Protein AF-0000000076599054 (afdb_homodimer)

Radius of gyration: 13.57 Å; Cα contacts (8 Å, |Δi|>4): 269; chains: 2; bounding box: 33×36×35 Å

pLDDT: mean 88.71, std 11.69, range [46.53, 97.0]

Sequence (136 aa):
MRAPDLGPVTWRKSSRSSGNDNCVEIGEAPAARGVRDSKLGEASPILTFSRRTWSTFVTAVKAGELDGMRAPDLGPVTWRKSSRSSGNDNCVEIGEAPAARGVRDSKLGEASPILTFSRRTWSTFVTAVKAGELDG

Secondary structure (DSSP, 8-state):
-PPP---S-EEE--TTS-TTS--EEEEEETTEEEEEEGGGGGGS--EEEEHHHHHHHHHHHHTTTT--/-PPP---S-EEE--TTS-TTS--EEEEEETTEEEEEEGGGGGGS--EEEEHHHHHHHHHHHHTTTT--

Structure (mmCIF, N/CA/C/O backbone):
data_AF-0000000076599054-model_v1
#
loop_
_entity.id
_entity.type
_entity.pdbx_description
1 polymer 'Uncharacterized protein DUF397'
#
loop_
_atom_site.group_PDB
_atom_site.id
_atom_site.type_symbol
_atom_site.label_atom_id
_atom_site.label_alt_id
_atom_site.label_comp_id
_atom_site.label_asym_id
_atom_site.label_entity_id
_atom_site.label_seq_id
_atom_site.pdbx_PDB_ins_code
_atom_site.Cartn_x
_atom_site.Cartn_y
_atom_site.Cartn_z
_atom_site.occupancy
_atom_site.B_iso_or_equiv
_atom_site.auth_seq_id
_atom_site.auth_comp_id
_atom_site.auth_asym_id
_atom_site.auth_atom_id
_atom_site.pdbx_PDB_model_num
ATOM 1 N N . MET A 1 1 ? -16.828 -8.141 4.586 1 46.62 1 MET A N 1
ATOM 2 C CA . MET A 1 1 ? -16.297 -8.562 3.295 1 46.62 1 MET A CA 1
ATOM 3 C C . MET A 1 1 ? -15.117 -9.523 3.48 1 46.62 1 MET A C 1
ATOM 5 O O . MET A 1 1 ? -14.281 -9.32 4.359 1 46.62 1 MET A O 1
ATOM 9 N N . ARG A 1 2 ? -15.227 -10.664 2.91 1 54.03 2 ARG A N 1
ATOM 10 C CA . ARG A 1 2 ? -14.234 -11.719 3.09 1 54.03 2 ARG A CA 1
ATOM 11 C C . ARG A 1 2 ? -12.875 -11.289 2.553 1 54.03 2 ARG A C 1
ATOM 13 O O . ARG A 1 2 ? -12.789 -10.586 1.543 1 54.03 2 ARG A O 1
ATOM 20 N N . ALA A 1 3 ? -11.844 -11.438 3.428 1 63.12 3 ALA A N 1
ATOM 21 C CA . ALA A 1 3 ? -10.484 -11.195 2.955 1 63.12 3 ALA A CA 1
ATOM 22 C C . ALA A 1 3 ? -10.227 -11.906 1.628 1 63.12 3 ALA A C 1
ATOM 24 O O . ALA A 1 3 ? -10.742 -13.008 1.397 1 63.12 3 ALA A O 1
ATOM 25 N N . PRO A 1 4 ? -9.711 -11.133 0.587 1 73.44 4 PRO A N 1
ATOM 26 C CA . PRO A 1 4 ? -9.383 -11.812 -0.667 1 73.44 4 PRO A CA 1
ATOM 27 C C . PRO A 1 4 ? -8.555 -13.078 -0.451 1 73.44 4 PRO A C 1
ATOM 29 O O . PRO A 1 4 ? -7.734 -13.133 0.47 1 73.44 4 PRO A O 1
ATOM 32 N N . ASP A 1 5 ? -8.875 -14.094 -1.176 1 81 5 ASP A N 1
ATOM 33 C CA . ASP A 1 5 ? -8.086 -15.328 -1.117 1 81 5 ASP A CA 1
ATOM 34 C C . ASP A 1 5 ? -6.805 -15.195 -1.935 1 81 5 ASP A C 1
ATOM 36 O O . ASP A 1 5 ? -6.836 -15.266 -3.166 1 81 5 ASP A O 1
ATOM 40 N N . LEU A 1 6 ? -5.703 -14.859 -1.319 1 91.38 6 LEU A N 1
ATOM 41 C CA . LEU A 1 6 ? -4.391 -14.727 -1.94 1 91.38 6 LEU A CA 1
ATOM 42 C C . LEU A 1 6 ? -3.711 -16.094 -2.072 1 91.38 6 LEU A C 1
ATOM 44 O O . LEU A 1 6 ? -2.682 -16.203 -2.738 1 91.38 6 LEU A O 1
ATOM 48 N N . GLY A 1 7 ? -4.395 -17.172 -1.572 1 88.88 7 GLY A N 1
ATOM 49 C CA . GLY A 1 7 ? -3.672 -18.438 -1.472 1 88.88 7 GLY A CA 1
ATOM 50 C C . GLY A 1 7 ? -2.523 -18.375 -0.481 1 88.88 7 GLY A C 1
ATOM 51 O O . GLY A 1 7 ? -2.594 -17.672 0.523 1 88.88 7 GLY A O 1
ATOM 52 N N . PRO A 1 8 ? -1.485 -19.297 -0.746 1 93 8 PRO A N 1
AT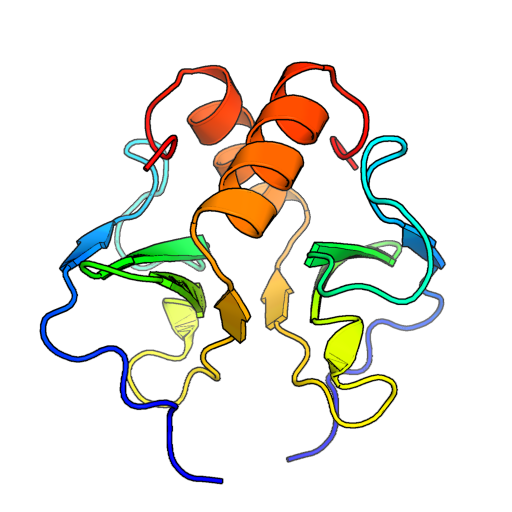OM 53 C CA . PRO A 1 8 ? -0.3 -19.188 0.108 1 93 8 PRO A CA 1
ATOM 54 C C . PRO A 1 8 ? 0.385 -17.828 -0.003 1 93 8 PRO A C 1
ATOM 56 O O . PRO A 1 8 ? 0.659 -17.359 -1.11 1 93 8 PRO A O 1
ATOM 59 N N . VAL A 1 9 ? 0.495 -17.219 1.144 1 95.38 9 VAL A N 1
ATOM 60 C CA . VAL A 1 9 ? 1.043 -15.859 1.15 1 95.38 9 VAL A CA 1
ATOM 61 C C . VAL A 1 9 ? 2.031 -15.711 2.305 1 95.38 9 VAL A C 1
ATOM 63 O O . VAL A 1 9 ? 1.778 -16.188 3.412 1 95.38 9 VAL A O 1
ATOM 66 N N . THR A 1 10 ? 3.158 -15.125 2.068 1 95.31 10 THR A N 1
ATOM 67 C CA . THR A 1 10 ? 4.133 -14.727 3.076 1 95.31 10 THR A CA 1
ATOM 68 C C . THR A 1 10 ? 4.156 -13.211 3.232 1 95.31 10 THR A C 1
ATOM 70 O O . THR A 1 10 ? 4.32 -12.477 2.252 1 95.31 10 THR A O 1
ATOM 73 N N . TRP A 1 11 ? 3.936 -12.781 4.398 1 94.25 11 TRP A N 1
ATOM 74 C CA . TRP A 1 11 ? 3.932 -11.344 4.672 1 94.25 11 TRP A CA 1
ATOM 75 C C . TRP A 1 11 ? 5.309 -10.875 5.121 1 94.25 11 TRP A C 1
ATOM 77 O O . TRP A 1 11 ? 5.961 -11.531 5.938 1 94.25 11 TRP A O 1
ATOM 87 N N . ARG A 1 12 ? 5.727 -9.695 4.586 1 94 12 ARG A N 1
ATOM 88 C CA . ARG A 1 12 ? 7.016 -9.102 4.938 1 94 12 ARG A CA 1
ATOM 89 C C . ARG A 1 12 ? 6.867 -7.613 5.238 1 94 12 ARG A C 1
ATOM 91 O O . ARG A 1 12 ? 6.012 -6.938 4.664 1 94 12 ARG A O 1
ATOM 98 N N . LYS A 1 13 ? 7.684 -7.137 6.105 1 93.19 13 LYS A N 1
ATOM 99 C CA . LYS A 1 13 ? 7.805 -5.707 6.379 1 93.19 13 LYS A CA 1
ATOM 100 C C . LYS A 1 13 ? 9.258 -5.246 6.266 1 93.19 13 LYS A C 1
ATOM 102 O O . LYS A 1 13 ? 10.156 -6.062 6.09 1 93.19 13 LYS A O 1
ATOM 107 N N . SER A 1 14 ? 9.375 -4.016 6.312 1 93.19 14 SER A N 1
ATOM 108 C CA . SER A 1 14 ? 10.727 -3.463 6.23 1 93.19 14 SER A CA 1
ATOM 109 C C . SER A 1 14 ? 11.578 -3.908 7.414 1 93.19 14 SER A C 1
ATOM 111 O O . SER A 1 14 ? 11.086 -4 8.539 1 93.19 14 SER A O 1
ATOM 113 N N . SER A 1 15 ? 12.836 -4.156 7.102 1 90.5 15 SER A N 1
ATOM 114 C CA . SER A 1 15 ? 13.758 -4.441 8.195 1 90.5 15 SER A CA 1
ATOM 115 C C . SER A 1 15 ? 13.883 -3.25 9.141 1 90.5 15 SER A C 1
ATOM 117 O O . SER A 1 15 ? 14.289 -3.404 10.297 1 90.5 15 SER A O 1
ATOM 119 N N . ARG A 1 16 ? 13.586 -2.117 8.586 1 85.44 16 ARG A N 1
ATOM 120 C CA . ARG A 1 16 ? 13.688 -0.882 9.359 1 85.44 16 ARG A CA 1
ATOM 121 C C . ARG A 1 16 ? 12.453 -0.676 10.227 1 85.44 16 ARG A C 1
ATOM 123 O O . ARG A 1 16 ? 12.383 0.287 10.992 1 85.44 16 ARG A O 1
ATOM 130 N N . SER A 1 17 ? 11.508 -1.462 9.953 1 87.75 17 SER A N 1
ATOM 131 C CA . SER A 1 17 ? 10.305 -1.358 10.773 1 87.75 17 SER A CA 1
ATOM 132 C C . SER A 1 17 ? 10.438 -2.162 12.062 1 87.75 17 SER A C 1
ATOM 134 O O . SER A 1 17 ? 11.008 -3.254 12.062 1 87.75 17 SER A O 1
ATOM 136 N N . SER A 1 18 ? 10.641 -1.499 13.086 1 70.19 18 SER A N 1
ATOM 137 C CA . SER A 1 18 ? 10.766 -2.158 14.383 1 70.19 18 SER A CA 1
ATOM 138 C C . SER A 1 18 ? 9.508 -2.939 14.734 1 70.19 18 SER A C 1
ATOM 140 O O . SER A 1 18 ? 8.461 -2.754 14.102 1 70.19 18 SER A O 1
ATOM 142 N N . GLY A 1 19 ? 9.578 -3.756 15.742 1 60.5 19 GLY A N 1
ATOM 143 C CA . GLY A 1 19 ? 8.641 -4.73 16.281 1 60.5 19 GLY A CA 1
ATOM 144 C C . GLY A 1 19 ? 7.191 -4.32 16.125 1 60.5 19 GLY A C 1
ATOM 145 O O . GLY A 1 19 ? 6.777 -3.898 15.039 1 60.5 19 GLY A O 1
ATOM 146 N N . ASN A 1 20 ? 6.617 -4.18 17.281 1 55.78 20 ASN A N 1
ATOM 147 C CA . ASN A 1 20 ? 5.191 -4.168 17.594 1 55.78 20 ASN A CA 1
ATOM 148 C C . ASN A 1 20 ? 4.5 -2.953 16.984 1 55.78 20 ASN A C 1
ATOM 150 O O . ASN A 1 20 ? 3.385 -2.605 17.375 1 55.78 20 ASN A O 1
ATOM 154 N N . ASP A 1 21 ? 5.191 -2.221 15.93 1 64.06 21 ASP A N 1
ATOM 155 C CA . ASP A 1 21 ? 4.559 -0.957 15.578 1 64.06 21 ASP A CA 1
ATOM 156 C C . ASP A 1 21 ? 3.875 -1.051 14.211 1 64.06 21 ASP A C 1
ATOM 158 O O . ASP A 1 21 ? 3.873 -2.111 13.586 1 64.06 21 ASP A O 1
ATOM 162 N N . ASN A 1 22 ? 3.174 -0.021 13.773 1 84.62 22 ASN A N 1
ATOM 163 C CA . ASN A 1 22 ? 2.414 0.23 12.555 1 84.62 22 ASN A CA 1
ATOM 164 C C . ASN A 1 22 ? 3.297 0.13 11.312 1 84.62 22 ASN A C 1
ATOM 166 O O . ASN A 1 22 ? 4.125 1.007 11.062 1 84.62 22 ASN A O 1
ATOM 170 N N . CYS A 1 23 ? 3.283 -1.164 10.742 1 94.38 23 CYS A N 1
ATOM 171 C CA . CYS A 1 23 ? 4.074 -1.361 9.531 1 94.38 23 CYS A CA 1
ATOM 172 C C . CYS A 1 23 ? 3.172 -1.623 8.328 1 94.38 23 CYS A C 1
ATOM 174 O O . CYS A 1 23 ? 2.125 -2.258 8.461 1 94.38 23 CYS A O 1
ATOM 176 N N . VAL A 1 24 ? 3.631 -1.147 7.215 1 95.69 24 VAL A N 1
ATOM 177 C CA . VAL A 1 24 ? 3.07 -1.637 5.961 1 95.69 24 VAL A CA 1
ATOM 178 C C . VAL A 1 24 ? 3.615 -3.031 5.66 1 95.69 24 VAL A C 1
ATOM 180 O O . VAL A 1 24 ? 4.828 -3.223 5.562 1 95.69 24 VAL A O 1
ATOM 183 N N . GLU A 1 25 ? 2.775 -3.98 5.582 1 96 25 GLU A N 1
ATOM 184 C CA . GLU A 1 25 ? 3.211 -5.328 5.23 1 96 25 GLU A CA 1
ATOM 185 C C . GLU A 1 25 ? 2.795 -5.688 3.809 1 96 25 GLU A C 1
ATOM 187 O O . GLU A 1 25 ? 1.663 -5.418 3.4 1 96 25 GLU A O 1
ATOM 192 N N . ILE A 1 26 ? 3.707 -6.379 3.1 1 96.94 26 ILE A N 1
ATOM 193 C CA . ILE A 1 26 ? 3.465 -6.816 1.73 1 96.94 26 ILE A CA 1
ATOM 194 C C . ILE A 1 26 ? 3.369 -8.344 1.687 1 96.94 26 ILE A C 1
ATOM 196 O O . ILE A 1 26 ? 4.266 -9.039 2.164 1 96.94 26 ILE A O 1
ATOM 200 N N . GLY A 1 27 ? 2.248 -8.758 1.195 1 96.25 27 GLY A N 1
ATOM 201 C CA . GLY A 1 27 ? 2.025 -10.188 1.007 1 96.25 27 GLY A CA 1
ATOM 202 C C . GLY A 1 27 ? 2.492 -10.688 -0.346 1 96.25 27 GLY A C 1
ATOM 203 O O . GLY A 1 27 ? 2.094 -10.156 -1.384 1 96.25 27 GLY A O 1
ATOM 204 N N . GLU A 1 28 ? 3.32 -11.719 -0.362 1 96.31 28 GLU A N 1
ATOM 205 C CA . GLU A 1 28 ? 3.775 -12.359 -1.593 1 96.31 28 GLU A CA 1
ATOM 206 C C . GLU A 1 28 ? 3.008 -13.648 -1.862 1 96.31 28 GLU A C 1
ATOM 208 O O . GLU A 1 28 ? 3.109 -14.609 -1.098 1 96.31 28 GLU A O 1
ATOM 213 N N . ALA A 1 29 ? 2.223 -13.586 -2.846 1 95.56 29 ALA A N 1
ATOM 214 C CA . ALA A 1 29 ? 1.502 -14.742 -3.363 1 95.56 29 ALA A CA 1
ATOM 215 C C . ALA A 1 29 ? 1.865 -15.008 -4.82 1 95.56 29 ALA A C 1
ATOM 217 O O . ALA A 1 29 ? 2.426 -14.148 -5.496 1 95.56 29 ALA A O 1
ATOM 218 N N . PRO A 1 30 ? 1.632 -16.188 -5.336 1 92 30 PRO A N 1
ATOM 219 C CA . PRO A 1 30 ? 2.088 -16.562 -6.676 1 92 30 PRO A CA 1
ATOM 220 C C . PRO A 1 30 ? 1.588 -15.609 -7.758 1 92 30 PRO A C 1
ATOM 222 O O . PRO A 1 30 ? 2.336 -15.266 -8.68 1 92 30 PRO A O 1
ATOM 225 N N . ALA A 1 31 ? 0.37 -15.125 -7.578 1 91.06 31 ALA A N 1
ATOM 226 C CA . ALA A 1 31 ? -0.156 -14.328 -8.688 1 91.06 31 ALA A CA 1
ATOM 227 C C . ALA A 1 31 ? -0.57 -12.938 -8.219 1 91.06 31 ALA A C 1
ATOM 229 O O . ALA A 1 31 ? -1.251 -12.211 -8.945 1 91.06 31 ALA A O 1
ATOM 230 N N . ALA A 1 32 ? -0.181 -12.633 -6.977 1 94.88 32 ALA A N 1
ATOM 231 C CA . ALA A 1 32 ? -0.687 -11.367 -6.449 1 94.88 32 ALA A CA 1
ATOM 232 C C . ALA A 1 32 ? 0.228 -10.828 -5.352 1 94.88 32 ALA A C 1
ATOM 234 O O . ALA A 1 32 ? 1.087 -11.547 -4.84 1 94.88 32 ALA A O 1
ATOM 235 N N . ARG A 1 33 ? 0.057 -9.602 -5.074 1 95.88 33 ARG A N 1
ATOM 236 C CA . ARG A 1 33 ? 0.625 -8.938 -3.908 1 95.88 33 ARG A CA 1
ATOM 237 C C . ARG A 1 33 ? -0.473 -8.391 -3.004 1 95.88 33 ARG A C 1
ATOM 239 O O . ARG A 1 33 ? -1.463 -7.836 -3.486 1 95.88 33 ARG A O 1
ATOM 246 N N . GLY A 1 34 ? -0.367 -8.609 -1.737 1 96.38 34 GLY A N 1
ATOM 247 C CA . GLY A 1 34 ? -1.258 -8.016 -0.751 1 96.38 34 GLY A CA 1
ATOM 248 C C . GLY A 1 34 ? -0.635 -6.848 -0.012 1 96.38 34 GLY A C 1
ATOM 249 O O . GLY A 1 34 ? 0.584 -6.793 0.159 1 96.38 34 GLY A O 1
ATOM 250 N N . VAL A 1 35 ? -1.37 -5.941 0.372 1 96.38 35 VAL A N 1
ATOM 251 C CA . VAL A 1 35 ? -0.963 -4.871 1.276 1 96.38 35 VAL A CA 1
ATOM 252 C C . VAL A 1 35 ? -1.864 -4.867 2.51 1 96.38 35 VAL A C 1
ATOM 254 O O . VAL A 1 35 ? -3.092 -4.898 2.389 1 96.38 35 VAL A O 1
ATOM 257 N N . ARG A 1 36 ? -1.26 -4.852 3.686 1 95.69 36 ARG A N 1
ATOM 258 C CA . ARG A 1 36 ? -2.061 -4.742 4.902 1 95.69 36 ARG A CA 1
ATOM 259 C C . ARG A 1 36 ? -1.33 -3.93 5.965 1 95.69 36 ARG A C 1
ATOM 261 O O . ARG A 1 36 ? -0.186 -3.518 5.766 1 95.69 36 ARG A O 1
ATOM 268 N N . ASP A 1 37 ? -2.021 -3.604 7 1 94.81 37 ASP A N 1
ATOM 269 C CA . ASP A 1 37 ? -1.532 -2.842 8.141 1 94.81 37 ASP A CA 1
ATOM 270 C C . ASP A 1 37 ? -1.291 -3.752 9.344 1 94.81 37 ASP A C 1
ATOM 272 O O . ASP A 1 37 ? -2.24 -4.262 9.945 1 94.81 37 ASP A O 1
ATOM 276 N N . SER A 1 38 ? -0.002 -3.881 9.781 1 94.25 38 SER A N 1
ATOM 277 C CA . SER A 1 38 ? 0.333 -4.824 10.844 1 94.25 38 SER A CA 1
ATOM 278 C C . SER A 1 38 ? -0.355 -4.449 12.156 1 94.25 38 SER A C 1
ATOM 280 O O . SER A 1 38 ? -0.589 -5.309 13.008 1 94.25 38 SER A O 1
ATOM 282 N N . LYS A 1 39 ? -0.696 -3.213 12.25 1 90.62 39 LYS A N 1
ATOM 283 C CA . LYS A 1 39 ? -1.313 -2.775 13.5 1 90.62 39 LYS A CA 1
ATOM 284 C C . LYS A 1 39 ? -2.693 -3.402 13.68 1 90.62 39 LYS A C 1
ATOM 286 O O . LYS A 1 39 ? -3.166 -3.562 14.812 1 90.62 39 LYS A O 1
ATOM 291 N N . LEU A 1 40 ? -3.279 -3.76 12.609 1 90.56 40 LEU A N 1
ATOM 292 C CA . LEU A 1 40 ? -4.641 -4.277 12.672 1 90.56 40 LEU A CA 1
ATOM 293 C C . LEU A 1 40 ? -4.645 -5.801 12.672 1 90.56 40 LEU A C 1
ATOM 295 O O . LEU A 1 40 ? -5.707 -6.422 12.766 1 90.56 40 LEU A O 1
ATOM 299 N N . GLY A 1 41 ? -3.439 -6.418 12.586 1 85.19 41 GLY A N 1
ATOM 300 C CA . GLY A 1 41 ? -3.348 -7.871 12.602 1 85.19 41 GLY A CA 1
ATOM 301 C C . GLY A 1 41 ? -4.281 -8.539 11.609 1 85.19 41 GLY A C 1
ATOM 302 O O . GLY A 1 41 ? -4.32 -8.172 10.438 1 85.19 41 GLY A O 1
ATOM 303 N N . GLU A 1 42 ? -5.105 -9.508 12.031 1 85.56 42 GLU A N 1
ATOM 304 C CA . GLU A 1 42 ? -6 -10.281 11.18 1 85.56 42 GLU A CA 1
ATOM 305 C C . GLU A 1 42 ? -7.199 -9.453 10.742 1 85.56 42 GLU A C 1
ATOM 307 O O . GLU A 1 42 ? -7.898 -9.812 9.789 1 85.56 42 GLU A O 1
ATOM 312 N N . ALA A 1 43 ? -7.434 -8.281 11.438 1 89.38 43 ALA A N 1
ATOM 313 C CA . ALA A 1 43 ? -8.57 -7.422 11.117 1 89.38 43 ALA A CA 1
ATOM 314 C C . ALA A 1 43 ? -8.219 -6.44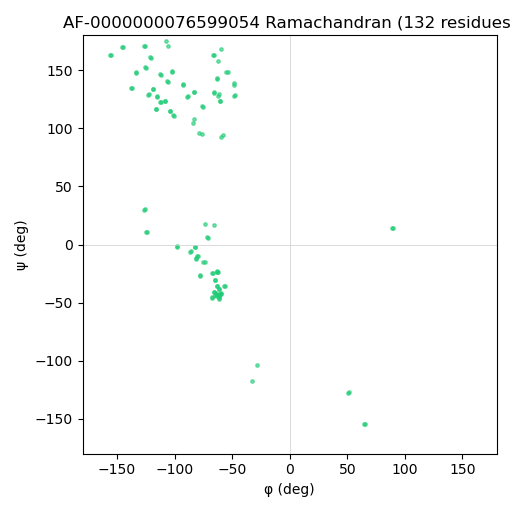5 9.992 1 89.38 43 ALA A C 1
ATOM 316 O O . ALA A 1 43 ? -9.086 -5.742 9.477 1 89.38 43 ALA A O 1
ATOM 317 N N . SER A 1 44 ? -7.004 -6.469 9.625 1 93.75 44 SER A N 1
ATOM 318 C CA . SER A 1 44 ? -6.602 -5.52 8.594 1 93.75 44 SER A CA 1
ATOM 319 C C . SER A 1 44 ? -7.277 -5.828 7.266 1 93.75 44 SER A C 1
ATOM 321 O O . SER A 1 44 ? -7.281 -6.977 6.82 1 93.75 44 SER A O 1
ATOM 323 N N . PRO A 1 45 ? -7.836 -4.801 6.688 1 93.31 45 PRO A N 1
ATOM 324 C CA . PRO A 1 45 ? -8.125 -5.008 5.266 1 93.31 45 PRO A CA 1
ATOM 325 C C . PRO A 1 45 ? -6.891 -5.422 4.469 1 93.31 45 PRO A C 1
ATOM 327 O O . PRO A 1 45 ? -5.766 -5.07 4.84 1 93.31 45 PRO A O 1
ATOM 330 N N . ILE A 1 46 ? -7.152 -6.23 3.441 1 95.94 46 ILE A N 1
ATOM 331 C CA . ILE A 1 46 ? -6.094 -6.59 2.508 1 95.94 46 ILE A CA 1
ATOM 332 C C . ILE A 1 46 ? -6.418 -6.047 1.119 1 95.94 46 ILE A C 1
ATOM 334 O O . ILE A 1 46 ? -7.469 -6.359 0.556 1 95.94 46 ILE A O 1
ATOM 338 N N . LEU A 1 47 ? -5.59 -5.156 0.648 1 95.88 47 LEU A N 1
ATOM 339 C CA . LEU A 1 47 ? -5.641 -4.773 -0.759 1 95.88 47 LEU A CA 1
ATOM 340 C C . LEU A 1 47 ? -4.867 -5.77 -1.619 1 95.88 47 LEU A C 1
ATOM 342 O O . LEU A 1 47 ? -3.742 -6.145 -1.283 1 95.88 47 LEU A O 1
ATOM 346 N N . THR A 1 48 ? -5.473 -6.234 -2.695 1 95.38 48 THR A N 1
ATOM 347 C CA . THR A 1 48 ? -4.836 -7.207 -3.576 1 95.38 48 THR A CA 1
ATOM 348 C C . THR A 1 48 ? -4.59 -6.609 -4.957 1 95.38 48 THR A C 1
ATOM 350 O O . THR A 1 48 ? -5.512 -6.078 -5.582 1 95.38 48 THR A O 1
ATOM 353 N N . PHE A 1 49 ? -3.33 -6.742 -5.344 1 94.81 49 PHE A N 1
ATOM 354 C CA . PHE A 1 49 ? -2.92 -6.238 -6.652 1 94.81 49 PHE A CA 1
ATOM 355 C C . PHE A 1 49 ? -2.258 -7.336 -7.473 1 94.81 49 PHE A C 1
ATOM 357 O O . PHE A 1 49 ? -1.65 -8.258 -6.918 1 94.81 49 PHE A O 1
ATOM 364 N N . SER A 1 50 ? -2.377 -7.199 -8.742 1 92.94 50 SER A N 1
ATOM 365 C CA . SER A 1 50 ? -1.593 -8.086 -9.594 1 92.94 50 SER A CA 1
ATOM 366 C C . SER A 1 50 ? -0.099 -7.816 -9.445 1 92.94 50 SER A C 1
ATOM 368 O O . SER A 1 50 ? 0.302 -6.734 -9.008 1 92.94 50 SER A O 1
ATOM 370 N N . ARG A 1 51 ? 0.715 -8.734 -9.875 1 93.62 51 ARG A N 1
ATOM 371 C CA . ARG A 1 51 ? 2.164 -8.555 -9.852 1 93.62 51 ARG A CA 1
ATOM 372 C C . ARG A 1 51 ? 2.59 -7.406 -10.758 1 93.62 51 ARG A C 1
ATOM 374 O O . ARG A 1 51 ? 3.523 -6.664 -10.438 1 93.62 51 ARG A O 1
ATOM 381 N N . ARG A 1 52 ? 1.912 -7.262 -11.852 1 91.88 52 ARG A N 1
ATOM 382 C CA . ARG A 1 52 ? 2.248 -6.191 -12.781 1 91.88 52 ARG A CA 1
ATOM 383 C C . ARG A 1 52 ? 1.942 -4.824 -12.18 1 91.88 52 ARG A C 1
ATOM 385 O O . ARG A 1 52 ? 2.764 -3.908 -12.258 1 91.88 52 ARG A O 1
ATOM 392 N N . THR A 1 53 ? 0.771 -4.727 -11.586 1 93 53 THR A N 1
ATOM 393 C CA . THR A 1 53 ? 0.391 -3.471 -10.945 1 93 53 THR A CA 1
ATOM 394 C C . THR A 1 53 ? 1.374 -3.107 -9.836 1 93 53 THR A C 1
ATOM 396 O O . THR A 1 53 ? 1.808 -1.958 -9.734 1 93 53 THR A O 1
ATOM 399 N N . TRP A 1 54 ? 1.762 -4.074 -9.062 1 94.75 54 TRP A N 1
ATOM 400 C CA . TRP A 1 54 ? 2.691 -3.822 -7.969 1 94.75 54 TRP A CA 1
ATOM 401 C C . TRP A 1 54 ? 4.059 -3.402 -8.5 1 94.75 54 TRP A C 1
ATOM 403 O O . TRP A 1 54 ? 4.691 -2.494 -7.953 1 94.75 54 TRP A O 1
ATOM 413 N N . SER A 1 55 ? 4.457 -4.082 -9.562 1 94.25 55 SER A N 1
ATOM 414 C CA . SER A 1 55 ? 5.742 -3.715 -10.156 1 94.25 55 SER A CA 1
ATOM 415 C C . SER A 1 55 ? 5.727 -2.275 -10.656 1 94.25 55 SER A C 1
ATOM 417 O O . SER A 1 55 ? 6.715 -1.555 -10.523 1 94.25 55 SER A O 1
ATOM 419 N N . THR A 1 56 ? 4.668 -1.866 -11.195 1 93.88 56 THR A N 1
ATOM 420 C CA . THR A 1 56 ? 4.516 -0.487 -11.641 1 93.88 56 THR A CA 1
ATOM 421 C C . THR A 1 56 ? 4.582 0.477 -10.461 1 93.88 56 THR A C 1
ATOM 423 O O . THR A 1 56 ? 5.254 1.508 -10.531 1 93.88 56 THR A O 1
ATOM 426 N N . PHE A 1 57 ? 3.963 0.152 -9.383 1 94.38 57 PHE A N 1
ATOM 427 C CA . PHE A 1 57 ? 3.988 0.957 -8.164 1 94.38 57 PHE A CA 1
ATOM 428 C C . PHE A 1 57 ? 5.41 1.077 -7.625 1 94.38 57 PHE A C 1
ATOM 430 O O . PHE A 1 57 ? 5.863 2.176 -7.297 1 94.38 57 PHE A O 1
ATOM 437 N N . VAL A 1 58 ? 6.09 -0.049 -7.586 1 96 58 VAL A N 1
ATOM 438 C CA . VAL A 1 58 ? 7.449 -0.074 -7.059 1 96 58 VAL A CA 1
ATOM 439 C C . VAL A 1 58 ? 8.352 0.798 -7.922 1 96 58 VAL A C 1
ATOM 441 O O . VAL A 1 58 ? 9.164 1.569 -7.402 1 96 58 VAL A O 1
ATOM 444 N N . THR A 1 59 ? 8.18 0.663 -9.195 1 95.31 59 THR A N 1
ATOM 445 C CA . THR A 1 59 ? 8.977 1.477 -10.109 1 95.31 59 THR A CA 1
ATOM 446 C C . THR A 1 59 ? 8.727 2.963 -9.867 1 95.31 59 THR A C 1
ATOM 448 O O . THR A 1 59 ? 9.664 3.76 -9.844 1 95.31 59 THR A O 1
ATOM 451 N N . ALA A 1 60 ? 7.531 3.318 -9.68 1 95.38 60 ALA A N 1
ATOM 452 C CA . ALA A 1 60 ? 7.168 4.7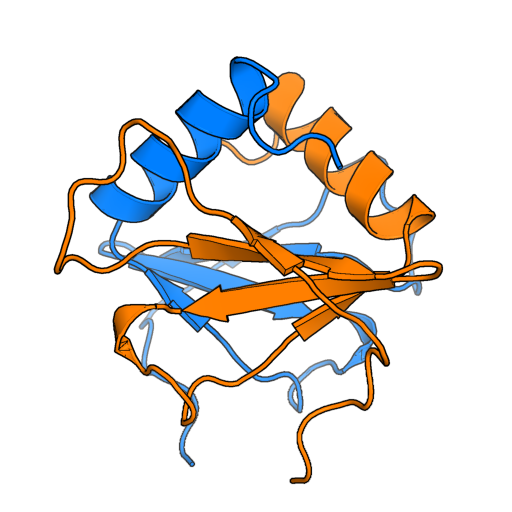15 -9.438 1 95.38 60 ALA A CA 1
ATOM 453 C C . ALA A 1 60 ? 7.766 5.215 -8.125 1 95.38 60 ALA A C 1
ATOM 455 O O . ALA A 1 60 ? 8.25 6.344 -8.047 1 95.38 60 ALA A O 1
ATOM 456 N N . VAL A 1 61 ? 7.68 4.383 -7.078 1 96.12 61 VAL A N 1
ATOM 457 C CA . VAL A 1 61 ? 8.258 4.754 -5.789 1 96.12 61 VAL A CA 1
ATOM 458 C C . VAL A 1 61 ? 9.758 4.949 -5.934 1 96.12 61 VAL A C 1
ATOM 460 O O . VAL A 1 61 ? 10.312 5.941 -5.453 1 96.12 61 VAL A O 1
ATOM 463 N N . LYS A 1 62 ? 10.414 4.09 -6.609 1 95.81 62 LYS A N 1
ATOM 464 C CA . LYS A 1 62 ? 11.859 4.18 -6.793 1 95.81 62 LYS A CA 1
ATOM 465 C C . LYS A 1 62 ? 12.234 5.422 -7.598 1 95.81 62 LYS A C 1
ATOM 467 O O . LYS A 1 62 ? 13.289 6.012 -7.379 1 95.81 62 LYS A O 1
ATOM 472 N N . ALA A 1 63 ? 11.359 5.785 -8.445 1 95.31 63 ALA A N 1
ATOM 473 C CA . ALA A 1 63 ? 11.594 6.969 -9.273 1 95.31 63 ALA A CA 1
ATOM 474 C C . ALA A 1 63 ? 11.289 8.242 -8.5 1 95.31 63 ALA A C 1
ATOM 476 O O . ALA A 1 63 ? 11.516 9.352 -8.992 1 95.31 63 ALA A O 1
ATOM 477 N N . GLY A 1 64 ? 10.688 8.141 -7.32 1 94.5 64 GLY A N 1
ATOM 478 C CA . GLY A 1 64 ? 10.406 9.297 -6.488 1 94.5 64 GLY A CA 1
ATOM 479 C C . GLY A 1 64 ? 9.062 9.93 -6.773 1 94.5 64 GLY A C 1
ATOM 480 O O . GLY A 1 64 ? 8.781 11.047 -6.316 1 94.5 64 GLY A O 1
ATOM 481 N N . GLU A 1 65 ? 8.18 9.242 -7.5 1 92.56 65 GLU A N 1
ATOM 482 C CA . GLU A 1 65 ? 6.891 9.805 -7.887 1 92.56 65 GLU A CA 1
ATOM 483 C C . GLU A 1 65 ? 5.902 9.773 -6.723 1 92.56 65 GLU A C 1
ATOM 485 O O . GLU A 1 65 ? 5 10.609 -6.645 1 92.56 65 GLU A O 1
ATOM 490 N N . LEU A 1 66 ? 6.027 8.859 -5.773 1 91.31 66 LEU A N 1
ATOM 491 C CA . LEU A 1 66 ? 5.027 8.617 -4.742 1 91.31 66 LEU A CA 1
ATOM 492 C C . LEU A 1 66 ? 5.648 8.703 -3.352 1 91.31 66 LEU A C 1
ATOM 494 O O . LEU A 1 66 ? 5.219 8.016 -2.426 1 91.31 66 LEU A O 1
ATOM 498 N N . ASP A 1 67 ? 6.672 9.523 -3.182 1 79.06 67 ASP A N 1
ATOM 499 C CA . ASP A 1 67 ? 7.406 9.703 -1.932 1 79.06 67 ASP A CA 1
ATOM 500 C C . ASP A 1 67 ? 6.566 10.461 -0.907 1 79.06 67 ASP A C 1
ATOM 502 O O . ASP A 1 67 ? 6.906 10.5 0.277 1 79.06 67 ASP A O 1
ATOM 506 N N . GLY A 1 68 ? 5.43 10.734 -1.09 1 61.66 68 GLY A N 1
ATOM 507 C CA . GLY A 1 68 ? 4.809 11.68 -0.174 1 61.66 68 GLY A CA 1
ATOM 5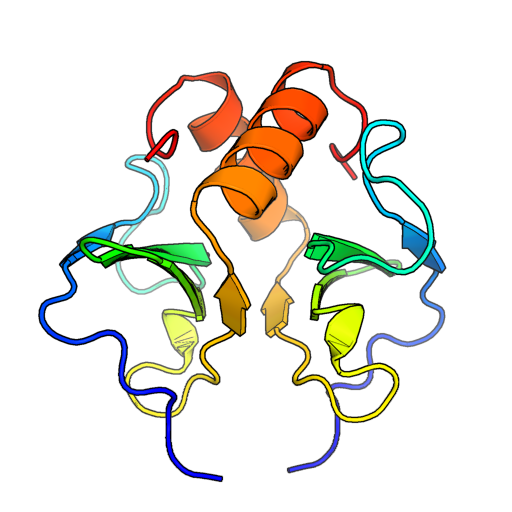08 C C . GLY A 1 68 ? 5.734 12.805 0.238 1 61.66 68 GLY A C 1
ATOM 509 O O . GLY A 1 68 ? 6.938 12.758 -0.029 1 61.66 68 GLY A O 1
ATOM 510 N N . MET B 1 1 ? -17.422 -0.936 7.957 1 46.53 1 MET B N 1
ATOM 511 C CA . MET B 1 1 ? -16.469 -0.137 8.703 1 46.53 1 MET B CA 1
ATOM 512 C C . MET B 1 1 ? -16.188 1.185 7.996 1 46.53 1 MET B C 1
ATOM 514 O O . MET B 1 1 ? -16.078 1.225 6.77 1 46.53 1 MET B O 1
ATOM 518 N N . ARG B 1 2 ? -16.422 2.26 8.68 1 53.66 2 ARG B N 1
ATOM 519 C CA . ARG B 1 2 ? -16.312 3.592 8.102 1 53.66 2 ARG B CA 1
ATOM 520 C C . ARG B 1 2 ? -14.883 3.861 7.625 1 53.66 2 ARG B C 1
ATOM 522 O O . ARG B 1 2 ? -13.922 3.406 8.242 1 53.66 2 ARG B O 1
ATOM 529 N N . ALA B 1 3 ? -14.773 4.324 6.363 1 63.03 3 ALA B N 1
ATOM 530 C CA . ALA B 1 3 ? -13.477 4.762 5.871 1 63.03 3 ALA B CA 1
ATOM 531 C C . ALA B 1 3 ? -12.797 5.707 6.863 1 63.03 3 ALA B C 1
ATOM 533 O O . ALA B 1 3 ? -13.469 6.512 7.516 1 63.03 3 ALA B O 1
ATOM 534 N N . PRO B 1 4 ? -11.477 5.379 7.242 1 73.56 4 PRO B N 1
ATOM 535 C CA . PRO B 1 4 ? -10.789 6.32 8.133 1 73.56 4 PRO B CA 1
ATOM 536 C C . PRO B 1 4 ? -10.898 7.766 7.656 1 73.56 4 PRO B C 1
ATOM 538 O O . PRO B 1 4 ? -10.93 8.023 6.449 1 73.56 4 PRO B O 1
ATOM 541 N N . ASP B 1 5 ? -11.133 8.656 8.555 1 80.88 5 ASP B N 1
ATOM 542 C CA . ASP B 1 5 ? -11.172 10.078 8.227 1 80.88 5 ASP B CA 1
ATOM 543 C C . ASP B 1 5 ? -9.766 10.641 8.047 1 80.88 5 ASP B C 1
ATOM 545 O O . ASP B 1 5 ? -9.055 10.875 9.023 1 80.88 5 ASP B O 1
ATOM 549 N N . LEU B 1 6 ? -9.266 10.711 6.848 1 91.44 6 LEU B N 1
ATOM 550 C CA . LEU B 1 6 ? -7.957 11.25 6.5 1 91.44 6 LEU B CA 1
ATOM 551 C C . LEU B 1 6 ? -8 12.766 6.398 1 91.44 6 LEU B C 1
ATOM 553 O O . LEU B 1 6 ? -6.961 13.422 6.297 1 91.44 6 LEU B O 1
ATOM 557 N N . GLY B 1 7 ? -9.242 13.359 6.605 1 88.88 7 GLY B N 1
ATOM 558 C CA . GLY B 1 7 ? -9.352 14.773 6.281 1 88.88 7 GLY B CA 1
ATOM 559 C C . GLY B 1 7 ? -9.18 15.07 4.805 1 88.88 7 GLY B C 1
ATOM 560 O O . GLY B 1 7 ? -9.539 14.25 3.955 1 88.88 7 GLY B O 1
ATOM 561 N N . PRO B 1 8 ? -8.719 16.359 4.508 1 93.12 8 PRO B N 1
ATOM 562 C CA . PRO B 1 8 ? -8.414 16.641 3.104 1 93.12 8 PRO B CA 1
ATOM 563 C C . PRO B 1 8 ? -7.305 15.734 2.555 1 93.12 8 PRO B C 1
ATOM 565 O O . PRO B 1 8 ? -6.238 15.617 3.166 1 93.12 8 PRO B O 1
ATOM 568 N N . VAL B 1 9 ? -7.66 15.062 1.495 1 95.38 9 VAL B N 1
ATOM 569 C CA . VAL B 1 9 ? -6.723 14.094 0.941 1 95.38 9 VAL B CA 1
ATOM 570 C C . VAL B 1 9 ? -6.707 14.195 -0.583 1 95.38 9 VAL B C 1
ATOM 572 O O . VAL B 1 9 ? -7.762 14.336 -1.211 1 95.38 9 VAL B O 1
ATOM 575 N N . THR B 1 10 ? -5.574 14.203 -1.17 1 95.25 10 THR B N 1
ATOM 576 C CA . THR B 1 10 ? -5.367 14.109 -2.611 1 95.25 10 THR B CA 1
ATOM 577 C C . THR B 1 10 ? -4.793 12.75 -2.986 1 95.25 10 THR B C 1
ATOM 579 O O . THR B 1 10 ? -3.775 12.328 -2.436 1 95.25 10 THR B O 1
ATOM 582 N N . TRP B 1 11 ? -5.457 12.07 -3.83 1 94.25 11 TRP B N 1
ATOM 583 C CA . TRP B 1 11 ? -5.012 10.75 -4.266 1 94.25 11 TRP B CA 1
ATOM 584 C C . TRP B 1 11 ? -4.164 10.852 -5.531 1 94.25 11 TRP B C 1
ATOM 586 O O . TRP B 1 11 ? -4.512 11.586 -6.461 1 94.25 11 TRP B O 1
ATOM 596 N N . ARG B 1 12 ? -3.051 10.07 -5.562 1 94 12 ARG B N 1
ATOM 597 C CA . ARG B 1 12 ? -2.156 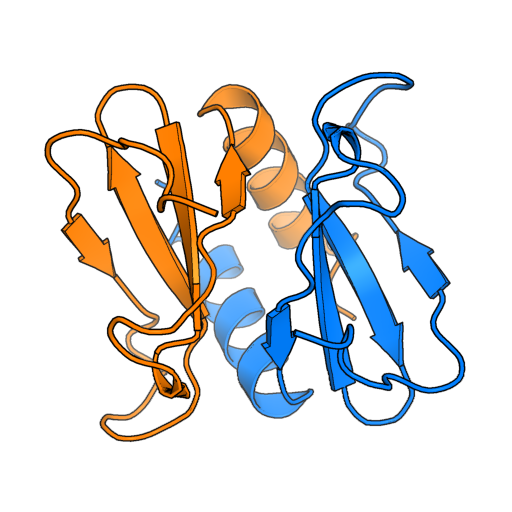10.031 -6.715 1 94 12 ARG B CA 1
ATOM 598 C C . ARG B 1 12 ? -1.8 8.602 -7.09 1 94 12 ARG B C 1
ATOM 600 O O . ARG B 1 12 ? -1.725 7.727 -6.223 1 94 12 ARG B O 1
ATOM 607 N N . LYS B 1 13 ? -1.607 8.383 -8.32 1 93.25 13 LYS B N 1
ATOM 608 C CA . LYS B 1 13 ? -1.084 7.117 -8.828 1 93.25 13 LYS B CA 1
ATOM 609 C C . LYS B 1 13 ? 0.153 7.34 -9.695 1 93.25 13 LYS B C 1
ATOM 611 O O . LYS B 1 13 ? 0.521 8.484 -9.977 1 93.25 13 LYS B O 1
ATOM 616 N N . SER B 1 14 ? 0.737 6.293 -10 1 93.31 14 SER B N 1
ATOM 617 C CA . SER B 1 14 ? 1.922 6.383 -10.844 1 93.31 14 SER B CA 1
ATOM 618 C C . SER B 1 14 ? 1.579 6.957 -12.211 1 93.31 14 SER B C 1
ATOM 620 O O . SER B 1 14 ? 0.526 6.645 -12.773 1 93.31 14 SER B O 1
ATOM 622 N N . SER B 1 15 ? 2.502 7.758 -12.719 1 90.44 15 SER B N 1
ATOM 623 C CA . SER B 1 15 ? 2.324 8.234 -14.086 1 90.44 15 SER B CA 1
ATOM 624 C C . SER B 1 15 ? 2.34 7.082 -15.086 1 90.44 15 SER B C 1
ATOM 626 O O . SER B 1 15 ? 1.846 7.219 -16.203 1 90.44 15 SER B O 1
ATOM 628 N N . ARG B 1 16 ? 2.957 6.047 -14.641 1 85.38 16 ARG B N 1
ATOM 629 C CA . ARG B 1 16 ? 3.088 4.871 -15.5 1 85.38 16 ARG B CA 1
ATOM 630 C C . ARG B 1 16 ? 1.821 4.023 -15.461 1 85.38 16 ARG B C 1
ATOM 632 O O . ARG B 1 16 ? 1.716 3.023 -16.172 1 85.38 16 ARG B O 1
ATOM 639 N N . SER B 1 17 ? 1.006 4.344 -14.531 1 87.88 17 SER B N 1
ATOM 640 C CA . SER B 1 17 ? -0.248 3.604 -14.453 1 87.88 17 SER B CA 1
ATOM 641 C C . SER B 1 17 ? -1.285 4.16 -15.414 1 87.88 17 SER B C 1
ATOM 643 O O . SER B 1 17 ? -1.368 5.375 -15.617 1 87.88 17 SER B O 1
ATOM 645 N N . SER B 1 18 ? -1.55 3.463 -16.406 1 70.62 18 SER B N 1
ATOM 646 C CA . SER B 1 18 ? -2.545 3.885 -17.391 1 70.62 18 SER B CA 1
ATOM 647 C C . SER B 1 18 ? -3.928 4.008 -16.75 1 70.62 18 SER B C 1
ATOM 649 O O . SER B 1 18 ? -4.16 3.5 -15.656 1 70.62 18 SER B O 1
ATOM 651 N N . GLY B 1 19 ? -4.77 4.773 -17.375 1 61.62 19 GLY B N 1
ATOM 652 C CA . GLY B 1 19 ? -6.117 5.195 -17.031 1 61.62 19 GLY B CA 1
ATOM 653 C C . GLY B 1 19 ? -6.859 4.18 -16.172 1 61.62 19 GLY B C 1
ATOM 654 O O . GLY B 1 19 ? -6.461 3.898 -15.047 1 61.62 19 GLY B O 1
ATOM 655 N N . ASN B 1 20 ? -7.73 3.498 -16.859 1 55.69 20 ASN B N 1
ATOM 656 C CA . ASN B 1 20 ? -8.859 2.77 -16.281 1 55.69 20 ASN B CA 1
ATOM 657 C C . ASN B 1 20 ? -8.398 1.499 -15.57 1 55.69 20 ASN B C 1
ATOM 659 O O . ASN B 1 20 ? -9.211 0.617 -15.289 1 55.69 20 ASN B O 1
ATOM 663 N N . ASP B 1 21 ? -7.012 1.385 -15.227 1 64.25 21 ASP B N 1
ATOM 664 C CA . ASP B 1 21 ? -6.613 0.064 -14.75 1 64.25 21 ASP B CA 1
ATOM 665 C C . ASP B 1 21 ? -6.379 0.075 -13.242 1 64.25 21 ASP B C 1
ATOM 667 O O . ASP B 1 21 ? -6.516 1.114 -12.594 1 64.25 21 ASP B O 1
ATOM 671 N N . ASN B 1 22 ? -6.199 -1.077 -12.656 1 84.44 22 ASN B N 1
ATOM 672 C CA . ASN B 1 22 ? -5.891 -1.414 -11.273 1 84.44 22 ASN B CA 1
ATOM 673 C C . ASN B 1 22 ? -4.59 -0.765 -10.812 1 84.44 22 ASN B C 1
ATOM 675 O O . ASN B 1 22 ? -3.506 -1.17 -11.242 1 84.44 22 ASN B O 1
ATOM 679 N N . CYS B 1 23 ? -4.793 0.476 -10.164 1 94.38 23 CYS B N 1
ATOM 680 C CA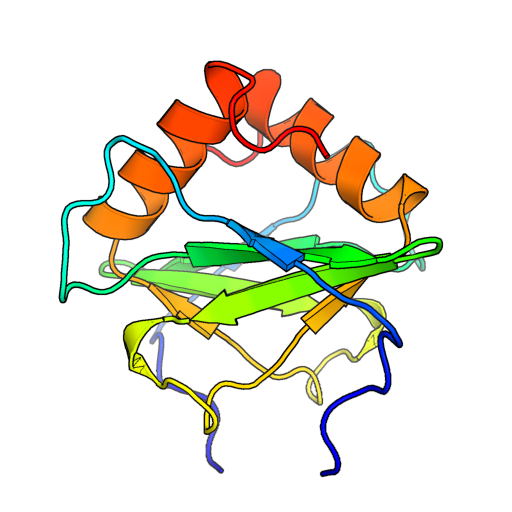 . CYS B 1 23 ? -3.611 1.173 -9.672 1 94.38 23 CYS B CA 1
ATOM 681 C C . CYS B 1 23 ? -3.592 1.208 -8.148 1 94.38 23 CYS B C 1
ATOM 683 O O . CYS B 1 23 ? -4.641 1.31 -7.512 1 94.38 23 CYS B O 1
ATOM 685 N N . VAL B 1 24 ? -2.408 1.135 -7.648 1 95.69 24 VAL B N 1
ATOM 686 C CA . VAL B 1 24 ? -2.225 1.531 -6.258 1 95.69 24 VAL B CA 1
ATOM 687 C C . VAL B 1 24 ? -2.273 3.053 -6.141 1 95.69 24 VAL B C 1
ATOM 689 O O . VAL B 1 24 ? -1.484 3.756 -6.777 1 95.69 24 VAL B O 1
ATOM 692 N N . GLU B 1 25 ? -3.199 3.559 -5.422 1 96.06 25 GLU B N 1
ATOM 693 C CA . GLU B 1 25 ? -3.268 5 -5.203 1 96.06 25 GLU B CA 1
ATOM 694 C C . GLU B 1 25 ? -2.828 5.367 -3.789 1 96.06 25 GLU B C 1
ATOM 696 O O . GLU B 1 25 ? -3.221 4.711 -2.822 1 96.06 25 GLU B O 1
ATOM 701 N N . ILE B 1 26 ? -2.068 6.477 -3.682 1 97 26 ILE B N 1
ATOM 702 C CA . ILE B 1 26 ? -1.581 6.98 -2.402 1 97 26 ILE B CA 1
ATOM 703 C C . ILE B 1 26 ? -2.268 8.305 -2.07 1 97 26 ILE B C 1
ATOM 705 O O . ILE B 1 26 ? -2.262 9.234 -2.881 1 97 26 ILE B O 1
ATOM 709 N N . GLY B 1 27 ? -2.896 8.281 -0.949 1 96.31 27 GLY B N 1
ATOM 710 C CA . GLY B 1 27 ? -3.539 9.484 -0.445 1 96.31 27 GLY B CA 1
ATOM 711 C C . GLY B 1 27 ? -2.615 10.344 0.396 1 96.31 27 GLY B C 1
ATOM 712 O O . GLY B 1 27 ? -2.014 9.867 1.357 1 96.31 27 GLY B O 1
ATOM 713 N N . GLU B 1 28 ? -2.502 11.617 0.082 1 96.31 28 GLU B N 1
ATOM 714 C CA . GLU B 1 28 ? -1.72 12.578 0.857 1 96.31 28 GLU B CA 1
ATOM 715 C C . GLU B 1 28 ? -2.621 13.438 1.737 1 96.31 28 GLU B C 1
ATOM 717 O O . GLU B 1 28 ? -3.436 14.211 1.231 1 96.31 28 GLU B O 1
ATOM 722 N N . ALA B 1 29 ? -2.502 13.219 2.967 1 95.56 29 ALA B N 1
ATOM 723 C CA . ALA B 1 29 ? -3.162 14.023 3.99 1 95.56 29 ALA B CA 1
ATOM 724 C C . ALA B 1 29 ? -2.143 14.641 4.945 1 95.56 29 ALA B C 1
ATOM 726 O O . ALA B 1 29 ? -0.989 14.211 4.996 1 95.56 29 ALA B O 1
ATOM 727 N N . PRO B 1 30 ? -2.492 15.656 5.672 1 92 30 PRO B N 1
ATOM 728 C CA . PRO B 1 30 ? -1.53 16.391 6.492 1 92 30 PRO B CA 1
ATOM 729 C C . PRO B 1 30 ? -0.796 15.5 7.488 1 92 30 PRO B C 1
ATOM 731 O O . PRO B 1 30 ? 0.411 15.656 7.691 1 92 30 PRO B O 1
ATOM 734 N N . ALA B 1 31 ? -1.501 14.508 8.016 1 91 31 ALA B N 1
ATOM 735 C CA . ALA B 1 31 ? -0.835 13.75 9.07 1 91 31 ALA B CA 1
ATOM 736 C C . ALA B 1 31 ? -0.807 12.258 8.742 1 91 31 ALA B C 1
ATOM 738 O O . ALA B 1 31 ? -0.499 11.43 9.602 1 91 31 ALA B O 1
ATOM 739 N N . ALA B 1 32 ? -1.184 11.961 7.488 1 94.94 32 ALA B N 1
ATOM 740 C CA . ALA B 1 32 ? -1.305 10.539 7.188 1 94.94 32 ALA B CA 1
ATOM 741 C C . ALA B 1 32 ? -1.136 10.273 5.695 1 94.94 32 ALA B C 1
ATOM 743 O O . ALA B 1 32 ? -1.192 11.203 4.887 1 94.94 32 ALA B O 1
ATOM 744 N N . ARG B 1 33 ? -0.89 9.07 5.391 1 95.94 33 ARG B N 1
ATOM 745 C CA . ARG B 1 33 ? -0.945 8.539 4.035 1 95.94 33 ARG B CA 1
ATOM 746 C C . ARG B 1 33 ? -1.997 7.438 3.92 1 95.94 33 ARG B C 1
ATOM 748 O O . ARG B 1 33 ? -2.125 6.598 4.816 1 95.94 33 ARG B O 1
ATOM 755 N N . GLY B 1 34 ? -2.797 7.488 2.902 1 96.44 34 GLY B N 1
ATOM 756 C CA . GLY B 1 34 ? -3.736 6.422 2.59 1 96.44 34 GLY B CA 1
ATOM 757 C C . GLY B 1 34 ? -3.273 5.531 1.454 1 96.44 34 GLY B C 1
ATOM 758 O O . GLY B 1 34 ? -2.543 5.977 0.567 1 96.44 34 GLY B O 1
ATOM 759 N N . VAL B 1 35 ? -3.617 4.344 1.468 1 96.38 35 VAL B N 1
ATOM 760 C CA . VAL B 1 35 ? -3.439 3.422 0.351 1 96.38 35 VAL B CA 1
ATOM 761 C C . VAL B 1 35 ? -4.789 2.836 -0.057 1 96.38 35 VAL B C 1
ATOM 763 O O . VAL B 1 35 ? -5.547 2.355 0.789 1 96.38 35 VAL B O 1
ATOM 766 N N . ARG B 1 36 ? -5.094 2.908 -1.346 1 95.69 36 ARG B N 1
ATOM 767 C CA . ARG B 1 36 ? -6.324 2.275 -1.816 1 95.69 36 ARG B CA 1
ATOM 768 C C . ARG B 1 36 ? -6.141 1.699 -3.217 1 95.69 36 ARG B C 1
ATOM 770 O O . ARG B 1 36 ? -5.086 1.867 -3.83 1 95.69 36 ARG B O 1
ATOM 777 N N . ASP B 1 37 ? -7.094 0.939 -3.65 1 94.81 37 ASP B N 1
ATOM 778 C CA . ASP B 1 37 ? -7.141 0.292 -4.957 1 94.81 37 ASP B CA 1
ATOM 779 C C . ASP B 1 37 ? -8.102 1.02 -5.895 1 94.81 37 ASP B C 1
ATOM 781 O O . ASP B 1 37 ? -9.32 0.975 -5.699 1 94.81 37 ASP B O 1
ATOM 785 N N . SER B 1 38 ? -7.57 1.622 -6.992 1 94.25 38 SER B N 1
ATOM 786 C CA . SER B 1 38 ? -8.398 2.439 -7.871 1 94.25 38 SER B CA 1
ATOM 787 C C . SER B 1 38 ? -9.5 1.609 -8.523 1 94.25 38 SER B C 1
ATOM 789 O O . SER B 1 38 ? -10.539 2.143 -8.914 1 94.25 38 SER B O 1
ATOM 791 N N . LYS B 1 39 ? -9.258 0.339 -8.609 1 90.5 39 LYS B N 1
ATOM 792 C CA . LYS B 1 39 ? -10.25 -0.511 -9.266 1 90.5 39 LYS B CA 1
ATOM 793 C C . LYS B 1 39 ? -11.547 -0.565 -8.461 1 90.5 39 LYS B C 1
ATOM 795 O O . LYS B 1 39 ? -12.617 -0.795 -9.023 1 90.5 39 LYS B O 1
ATOM 800 N N . LEU B 1 40 ? -11.438 -0.322 -7.211 1 90.69 40 LEU B N 1
ATOM 801 C CA . LEU B 1 40 ? -12.602 -0.452 -6.344 1 90.69 40 LEU B CA 1
ATOM 802 C C . LEU B 1 40 ? -13.258 0.905 -6.105 1 90.69 40 LEU B C 1
ATOM 804 O O . LEU B 1 40 ? -14.289 0.994 -5.426 1 90.69 40 LEU B O 1
ATOM 808 N N . GLY B 1 41 ? -12.656 1.991 -6.676 1 85.62 41 GLY B N 1
ATOM 809 C CA . GLY B 1 41 ? -13.227 3.318 -6.52 1 85.62 41 GLY B CA 1
ATOM 810 C C . GLY B 1 41 ? -13.523 3.676 -5.074 1 85.62 41 GLY B C 1
ATOM 811 O O . GLY B 1 41 ? -12.664 3.521 -4.203 1 85.62 41 GLY B O 1
ATOM 812 N N . GLU B 1 42 ? -14.742 4.105 -4.734 1 85.94 42 GLU B N 1
ATOM 813 C CA . GLU B 1 42 ? -15.141 4.547 -3.4 1 85.94 42 GLU B CA 1
ATOM 814 C C . GLU B 1 42 ? -15.32 3.363 -2.457 1 85.94 42 GLU B C 1
ATOM 816 O O . GLU B 1 42 ? -15.352 3.535 -1.236 1 85.94 42 GLU B O 1
ATOM 821 N N . ALA B 1 43 ? -15.398 2.121 -3.041 1 89.5 43 ALA B N 1
ATOM 822 C CA . ALA B 1 43 ? -15.586 0.921 -2.23 1 8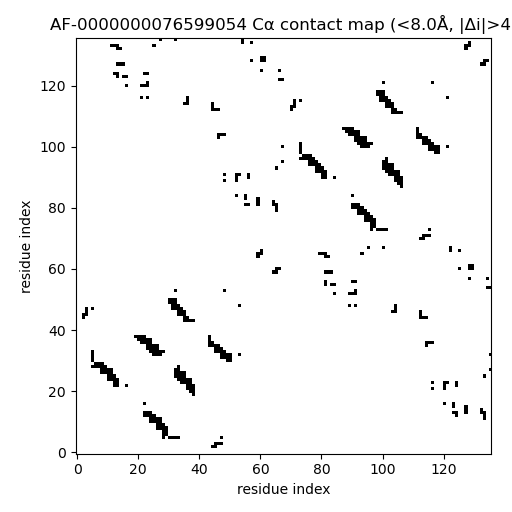9.5 43 ALA B CA 1
ATOM 823 C C . ALA B 1 43 ? -14.25 0.376 -1.734 1 89.5 43 ALA B C 1
ATOM 825 O O . ALA B 1 43 ? -14.219 -0.539 -0.907 1 89.5 43 ALA B O 1
ATOM 826 N N . SER B 1 44 ? -13.234 0.957 -2.189 1 93.94 44 SER B N 1
ATOM 827 C CA . SER B 1 44 ? -11.93 0.441 -1.787 1 93.94 44 SER B CA 1
ATOM 828 C C . SER B 1 44 ? -11.695 0.638 -0.293 1 93.94 44 SER B C 1
ATOM 830 O O . SER B 1 44 ? -11.914 1.73 0.236 1 93.94 44 SER B O 1
ATOM 832 N N . PRO B 1 45 ? -11.297 -0.418 0.336 1 93.44 45 PRO B N 1
ATOM 833 C CA . PRO B 1 45 ? -10.703 -0.138 1.647 1 93.44 45 PRO B CA 1
ATOM 834 C C . PRO B 1 45 ? -9.57 0.88 1.58 1 93.44 45 PRO B C 1
ATOM 836 O O . PRO B 1 45 ? -8.891 0.989 0.554 1 93.44 45 PRO B O 1
ATOM 839 N N . ILE B 1 46 ? -9.453 1.645 2.662 1 96 46 ILE B N 1
ATOM 840 C CA . ILE B 1 46 ? -8.336 2.566 2.793 1 96 46 ILE B CA 1
ATOM 841 C C . ILE B 1 46 ? -7.469 2.162 3.986 1 96 46 ILE B C 1
ATOM 843 O O . ILE B 1 46 ? -7.961 2.078 5.113 1 96 46 ILE B O 1
ATOM 847 N N . LEU B 1 47 ? -6.25 1.8 3.713 1 95.88 47 LEU B N 1
ATOM 848 C CA . LEU B 1 47 ? -5.262 1.66 4.773 1 95.88 47 LEU B CA 1
ATOM 849 C C . LEU B 1 47 ? -4.645 3.01 5.125 1 95.88 47 LEU B C 1
ATOM 851 O O . LEU B 1 47 ? -4.262 3.771 4.234 1 95.88 47 LEU B O 1
ATOM 855 N N . THR B 1 48 ? -4.594 3.332 6.406 1 95.44 48 THR B N 1
ATOM 856 C CA . THR B 1 48 ? -4.047 4.613 6.848 1 95.44 48 THR B CA 1
ATOM 857 C C . THR B 1 48 ? -2.783 4.402 7.68 1 95.44 48 THR B C 1
ATOM 859 O O . THR B 1 48 ? -2.789 3.637 8.648 1 95.44 48 THR B O 1
ATOM 862 N N . PHE B 1 49 ? -1.768 5.125 7.23 1 94.81 49 PHE B N 1
ATOM 863 C CA . PHE B 1 49 ? -0.482 5.059 7.918 1 94.81 49 PHE B CA 1
ATOM 864 C C . PHE B 1 49 ? -0.011 6.449 8.32 1 94.81 49 PHE B C 1
ATOM 866 O O . PHE B 1 49 ? -0.34 7.438 7.66 1 94.81 49 PHE B O 1
ATOM 873 N N . SER B 1 50 ? 0.75 6.477 9.352 1 92.94 50 SER B N 1
ATOM 874 C CA . SER B 1 50 ? 1.413 7.734 9.672 1 92.94 50 SER B CA 1
ATOM 875 C C . SER B 1 50 ? 2.436 8.109 8.609 1 92.94 50 SER B C 1
ATOM 877 O O . SER B 1 50 ? 2.9 7.25 7.855 1 92.94 50 SER B O 1
ATOM 879 N N . ARG B 1 51 ? 2.844 9.344 8.586 1 93.62 51 ARG B N 1
ATOM 880 C CA . ARG B 1 51 ? 3.869 9.797 7.656 1 93.62 51 ARG B CA 1
ATOM 881 C C . ARG B 1 51 ? 5.199 9.102 7.922 1 93.62 51 ARG B C 1
ATOM 883 O O . ARG B 1 51 ? 5.941 8.789 6.988 1 93.62 51 ARG B O 1
ATOM 890 N N . ARG B 1 52 ? 5.48 8.859 9.156 1 91.88 52 ARG B N 1
ATOM 891 C CA . ARG B 1 52 ? 6.73 8.195 9.5 1 91.88 52 ARG B CA 1
ATOM 892 C C . ARG B 1 52 ? 6.742 6.75 9.008 1 91.88 52 ARG B C 1
ATOM 894 O O . ARG B 1 52 ? 7.727 6.297 8.422 1 91.88 52 ARG B O 1
ATOM 901 N N . THR B 1 53 ? 5.641 6.066 9.25 1 93 53 THR B N 1
ATOM 902 C CA . THR B 1 53 ? 5.535 4.688 8.789 1 93 53 THR B CA 1
ATOM 903 C C . THR B 1 53 ? 5.668 4.609 7.27 1 93 53 THR B C 1
ATOM 905 O O . THR B 1 53 ? 6.387 3.754 6.746 1 93 53 THR B O 1
ATOM 908 N N . TRP B 1 54 ? 5.047 5.512 6.59 1 94.75 54 TRP B N 1
ATOM 909 C CA . TRP B 1 54 ? 5.102 5.516 5.133 1 94.75 54 TRP B CA 1
ATOM 910 C C . TRP B 1 54 ? 6.516 5.805 4.645 1 94.75 54 TRP B C 1
ATOM 912 O O . TRP B 1 54 ? 6.992 5.18 3.693 1 94.75 54 TRP B O 1
ATOM 922 N N . SER B 1 55 ? 7.141 6.75 5.336 1 94.25 55 SER B N 1
ATOM 923 C CA . SER B 1 55 ? 8.516 7.062 4.953 1 94.25 55 SER B CA 1
ATOM 924 C C . SER B 1 55 ? 9.422 5.852 5.125 1 94.25 55 SER B C 1
ATOM 926 O O . SER B 1 55 ? 10.305 5.609 4.301 1 94.25 55 SER B O 1
ATOM 928 N N . THR B 1 56 ? 9.219 5.117 6.117 1 93.88 56 THR B N 1
ATOM 929 C CA . THR B 1 56 ? 9.984 3.896 6.344 1 93.88 56 THR B CA 1
ATOM 930 C C . THR B 1 56 ? 9.719 2.881 5.234 1 93.88 56 THR B C 1
ATOM 932 O O . THR B 1 56 ? 10.648 2.262 4.715 1 93.88 56 THR B O 1
ATOM 935 N N . PHE B 1 57 ? 8.5 2.729 4.832 1 94.5 57 PHE B N 1
ATOM 936 C CA . PHE B 1 57 ? 8.117 1.831 3.746 1 94.5 57 PHE B CA 1
ATOM 937 C C . PHE B 1 57 ? 8.789 2.244 2.439 1 94.5 57 PHE B C 1
ATOM 939 O O . PHE B 1 57 ? 9.359 1.409 1.737 1 94.5 57 PHE B O 1
ATOM 946 N N . VAL B 1 58 ? 8.727 3.533 2.164 1 96 58 VAL B N 1
ATOM 947 C CA . VAL B 1 58 ? 9.297 4.055 0.924 1 96 58 VAL B CA 1
ATOM 948 C C . VAL B 1 58 ? 10.805 3.803 0.902 1 96 58 VAL B C 1
ATOM 950 O O . VAL B 1 58 ? 11.352 3.381 -0.117 1 96 58 VAL B O 1
ATOM 953 N N . THR B 1 59 ? 11.414 4.043 2.014 1 95.25 59 THR B N 1
ATOM 954 C CA . THR B 1 59 ? 12.852 3.803 2.105 1 95.25 59 THR B CA 1
ATOM 955 C C . THR B 1 59 ? 13.172 2.336 1.841 1 95.25 59 THR B C 1
ATOM 957 O O . THR B 1 59 ? 14.125 2.023 1.122 1 95.25 59 THR B O 1
ATOM 960 N N . ALA B 1 60 ? 12.422 1.479 2.375 1 95.31 60 ALA B N 1
ATOM 961 C CA . ALA B 1 60 ? 12.625 0.045 2.189 1 95.31 60 ALA B CA 1
ATOM 962 C C . ALA B 1 60 ? 12.438 -0.352 0.729 1 95.31 60 ALA B C 1
ATOM 964 O O . ALA B 1 60 ? 13.195 -1.161 0.194 1 95.31 60 ALA B O 1
ATOM 965 N N . VAL B 1 61 ? 11.383 0.183 0.099 1 96.12 61 VAL B N 1
ATOM 966 C CA . VAL B 1 61 ? 11.141 -0.105 -1.31 1 96.12 61 VAL B CA 1
ATOM 967 C C . VAL B 1 61 ? 12.312 0.388 -2.15 1 96.12 61 VAL B C 1
ATOM 969 O O . VAL B 1 61 ? 12.812 -0.334 -3.018 1 96.12 61 VAL B O 1
ATOM 972 N N . LYS B 1 62 ? 12.789 1.553 -1.888 1 95.81 62 LYS B N 1
ATOM 973 C CA . LYS B 1 62 ? 13.898 2.125 -2.641 1 95.81 62 LYS B CA 1
ATOM 974 C C . LYS B 1 62 ? 15.18 1.308 -2.443 1 95.81 62 LYS B C 1
ATOM 976 O O . LYS B 1 62 ? 16 1.203 -3.354 1 95.81 62 LYS B O 1
ATOM 981 N N . ALA B 1 63 ? 15.273 0.73 -1.308 1 95.31 63 ALA B N 1
ATOM 982 C CA . ALA B 1 63 ? 16.438 -0.092 -1 1 95.31 63 ALA B CA 1
ATOM 983 C C . ALA B 1 63 ? 16.312 -1.485 -1.609 1 95.31 63 ALA B C 1
ATOM 985 O O . ALA B 1 63 ? 17.234 -2.293 -1.537 1 95.31 63 ALA B O 1
ATOM 986 N N . GLY B 1 64 ? 15.141 -1.833 -2.133 1 94.5 64 GLY B N 1
ATOM 987 C CA . GLY B 1 64 ? 14.945 -3.115 -2.793 1 94.5 64 GLY B CA 1
ATOM 988 C C . GLY B 1 64 ? 14.492 -4.211 -1.845 1 94.5 64 GLY B C 1
ATOM 989 O O . GLY B 1 64 ? 14.508 -5.391 -2.199 1 94.5 64 GLY B O 1
ATOM 990 N N . GLU B 1 65 ? 14.055 -3.869 -0.636 1 92.62 65 GLU B N 1
ATOM 991 C CA . GLU B 1 65 ? 13.672 -4.855 0.368 1 92.62 65 GLU B CA 1
ATOM 992 C C . GLU B 1 65 ? 12.289 -5.43 0.071 1 92.62 65 GLU B C 1
ATOM 994 O O . GLU B 1 65 ? 11.992 -6.57 0.436 1 92.62 65 GLU B O 1
ATOM 999 N N . LEU B 1 66 ? 11.398 -4.715 -0.614 1 91.44 66 LEU B N 1
ATOM 1000 C CA . LEU B 1 66 ? 10 -5.09 -0.767 1 91.44 66 LEU B CA 1
ATOM 1001 C C . LEU B 1 66 ? 9.602 -5.125 -2.238 1 91.44 66 LEU B C 1
ATOM 1003 O O . LEU B 1 66 ? 8.453 -4.84 -2.582 1 91.44 66 LEU B O 1
ATOM 1007 N N . ASP B 1 67 ? 10.547 -5.434 -3.113 1 79.38 67 ASP B N 1
ATOM 1008 C CA . ASP B 1 67 ? 10.344 -5.461 -4.559 1 79.38 67 ASP B CA 1
ATOM 1009 C C . ASP B 1 67 ? 9.477 -6.648 -4.969 1 79.38 67 ASP B C 1
ATOM 1011 O O . ASP B 1 67 ? 8.977 -6.699 -6.098 1 79.38 67 ASP B O 1
ATOM 1015 N N . GLY B 1 68 ? 8.961 -7.367 -4.156 1 62.31 68 GLY B N 1
ATOM 1016 C CA . GLY B 1 68 ? 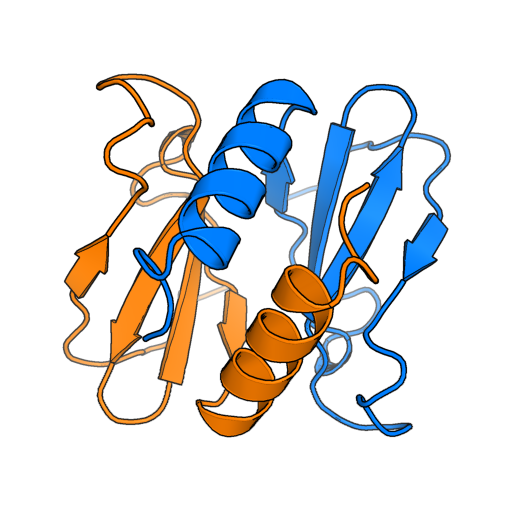8.383 -8.609 -4.633 1 62.31 68 GLY B CA 1
ATOM 1017 C C . GLY B 1 68 ? 9.242 -9.312 -5.668 1 62.31 68 GLY B C 1
ATOM 1018 O O . GLY B 1 68 ? 10.203 -8.734 -6.176 1 62.31 68 GLY B O 1
#

Nearest PDB structures (foldseek):
  2nvn-assembly1_A-2  TM=4.429E-01  e=5.507E+00  Synechococcus elongatus PCC 7942 = FACHB-805
  9g8n-assembly1_G  TM=4.366E-01  e=3.432E+00  Homo sapiens
  2nvn-assembly1_A-2  TM=4.430E-01  e=7.924E+00  Synechococcus elongatus PCC 7942 = FACHB-805

Foldseek 3Di:
DDADCLDDWDKDFDPPDDPQDWTWIWIDGPFWIWTWTVNCPPNTHIDIDGPVVVVVVVVCVVVVNPVD/DDAPCLDDWDKDFDPPDDDQDFTWIWIDGPFWIWTWTVNCPPNTHIDIDGPVVVVVVVVCVVVVNPVD

Organism: Saccharopolyspora spinosa (NCBI:txid60894)

Solvent-accessible surface area (backbone atoms only — not comparable to full-atom values): 8016 Å² total; per-residue (Å²): 131,80,73,75,85,64,70,72,61,51,73,45,61,44,89,84,51,63,75,100,50,69,34,67,29,42,25,50,24,94,72,33,33,34,38,34,41,54,69,44,54,92,74,33,66,60,49,78,36,44,55,66,41,47,49,50,47,51,51,28,44,60,71,56,75,65,63,120,130,80,74,74,84,62,69,72,60,52,75,45,59,44,87,84,51,61,78,100,48,67,34,66,28,41,25,50,23,92,72,32,34,33,41,34,42,54,71,46,55,92,73,32,65,61,48,78,37,45,56,66,43,48,50,50,48,52,50,29,44,60,71,55,74,66,64,120

InterPro domains:
  IPR007278 Domain of unknown function DUF397 [PF04149] (10-62)